Protein AF-A0A2H5YAT7-F1 (afdb_monomer_lite)

Secondary structure (DSSP, 8-state):
-HHHHHHHHHHHHH---HHHHHHHHHHHHHHHHHHSSSTTHHHHHHHHHHHHHHHHHHS--SPPPTTS-HHHHHHHHHHHS-SSS----HHHHHHHTT-

Structure (mmCIF, N/CA/C/O backbone):
data_AF-A0A2H5YAT7-F1
#
_entry.id   AF-A0A2H5YAT7-F1
#
loop_
_atom_site.group_PDB
_atom_site.id
_atom_site.type_symbol
_atom_site.label_atom_id
_atom_site.label_alt_id
_atom_site.label_comp_id
_atom_site.label_asym_id
_atom_site.label_entity_id
_atom_site.label_seq_id
_atom_site.pdbx_PDB_ins_code
_atom_site.Cartn_x
_atom_site.Cartn_y
_atom_site.Cartn_z
_atom_site.occupancy
_atom_si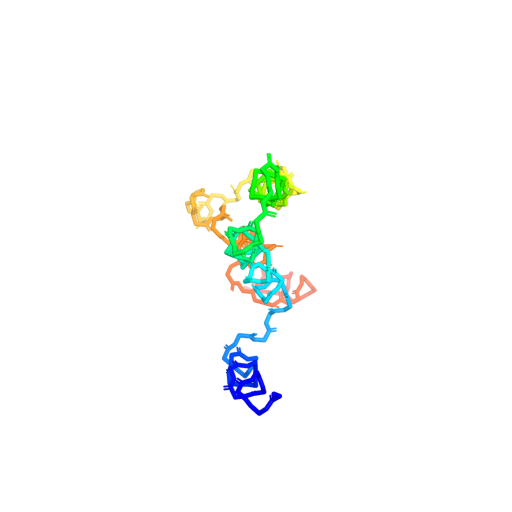te.B_iso_or_equiv
_atom_site.auth_seq_id
_atom_site.auth_comp_id
_atom_site.auth_asym_id
_atom_site.auth_atom_id
_atom_site.pdbx_PDB_model_num
ATOM 1 N N . MET A 1 1 ? 0.326 -12.718 20.831 1.00 49.00 1 MET A N 1
ATOM 2 C CA . MET A 1 1 ? 1.745 -12.529 20.446 1.00 49.00 1 MET A CA 1
ATOM 3 C C . MET A 1 1 ? 2.232 -13.631 19.497 1.00 49.00 1 MET A C 1
ATOM 5 O O . MET A 1 1 ? 2.595 -13.302 18.377 1.00 49.00 1 MET A O 1
ATOM 9 N N . ALA A 1 2 ? 2.152 -14.920 19.858 1.00 50.56 2 ALA A N 1
ATOM 10 C CA . ALA A 1 2 ? 2.645 -16.031 19.019 1.00 50.56 2 ALA A CA 1
ATOM 11 C C . ALA A 1 2 ? 2.017 -16.130 17.607 1.00 50.56 2 ALA A C 1
ATOM 13 O O . ALA A 1 2 ? 2.730 -16.353 16.633 1.00 50.56 2 ALA A O 1
ATOM 14 N N . GLY A 1 3 ? 0.707 -15.886 17.466 1.00 55.38 3 GLY A N 1
ATOM 15 C CA . GLY A 1 3 ? 0.031 -15.927 16.158 1.00 55.38 3 GLY A CA 1
ATOM 16 C C . GLY A 1 3 ? 0.482 -14.838 15.174 1.00 55.38 3 GLY A C 1
ATOM 17 O O . GLY A 1 3 ? 0.495 -15.064 13.970 1.00 55.38 3 GLY A O 1
ATOM 18 N N . PHE A 1 4 ? 0.921 -13.680 15.676 1.00 59.44 4 PHE A N 1
ATOM 19 C CA . PHE A 1 4 ? 1.436 -12.597 14.833 1.00 59.44 4 PHE A CA 1
ATOM 20 C C . PHE A 1 4 ? 2.822 -12.953 14.281 1.00 59.44 4 PHE A C 1
ATOM 22 O O . PHE A 1 4 ? 3.086 -12.784 13.094 1.00 59.44 4 PHE A O 1
ATOM 29 N N . ALA A 1 5 ? 3.678 -13.546 15.119 1.00 59.22 5 ALA A N 1
ATOM 30 C CA . ALA A 1 5 ? 4.987 -14.045 14.706 1.00 59.22 5 ALA A CA 1
ATOM 31 C C . ALA A 1 5 ? 4.869 -15.157 13.646 1.00 59.22 5 ALA A C 1
ATOM 33 O O . ALA A 1 5 ? 5.592 -15.132 12.653 1.00 59.22 5 ALA A O 1
ATOM 34 N N . LEU A 1 6 ? 3.906 -16.072 13.797 1.00 62.12 6 LEU A N 1
ATOM 35 C CA . LEU A 1 6 ? 3.657 -17.152 12.835 1.00 62.12 6 LEU A CA 1
ATOM 36 C C . LEU A 1 6 ? 3.127 -16.680 11.475 1.00 62.12 6 LEU A C 1
ATOM 38 O O . LEU A 1 6 ? 3.281 -17.410 10.508 1.00 62.12 6 LEU A O 1
ATOM 42 N N . ALA A 1 7 ? 2.528 -15.493 11.371 1.00 62.88 7 ALA A N 1
ATOM 43 C CA . ALA A 1 7 ? 2.100 -14.929 10.087 1.00 62.88 7 ALA A CA 1
ATOM 44 C C . ALA A 1 7 ? 3.190 -14.045 9.453 1.00 62.88 7 ALA A C 1
ATOM 46 O O . ALA A 1 7 ? 3.433 -14.103 8.246 1.00 62.88 7 ALA A O 1
ATOM 47 N N . VAL A 1 8 ? 3.881 -13.249 10.274 1.00 62.59 8 VAL A N 1
ATOM 48 C CA . VAL A 1 8 ? 4.887 -12.280 9.815 1.00 62.59 8 VAL A CA 1
ATOM 49 C C . VAL A 1 8 ? 6.183 -12.966 9.380 1.00 62.59 8 VAL A C 1
ATOM 51 O O . VAL A 1 8 ? 6.732 -12.623 8.337 1.00 62.59 8 VAL A O 1
ATOM 54 N N . ILE A 1 9 ? 6.663 -13.962 10.129 1.00 64.06 9 ILE A N 1
ATOM 55 C CA . ILE A 1 9 ? 7.936 -14.641 9.839 1.00 64.06 9 ILE A CA 1
ATOM 56 C C . ILE A 1 9 ? 7.902 -15.392 8.490 1.00 64.06 9 ILE A C 1
ATOM 58 O O . ILE A 1 9 ? 8.777 -15.134 7.659 1.00 64.06 9 ILE A O 1
ATOM 62 N N . PRO A 1 10 ? 6.912 -16.261 8.195 1.00 63.72 10 PRO A N 1
ATOM 63 C CA . PRO A 1 10 ? 6.876 -16.961 6.911 1.00 63.72 10 PRO A CA 1
ATOM 64 C C . PRO A 1 10 ? 6.528 -16.037 5.743 1.00 63.72 10 PRO A C 1
ATOM 66 O O . PRO A 1 10 ? 7.094 -16.195 4.663 1.00 63.72 10 PRO A O 1
ATOM 69 N N . GLY A 1 11 ? 5.683 -15.020 5.949 1.00 60.38 11 GLY A N 1
ATOM 70 C CA . GLY A 1 11 ? 5.446 -14.014 4.914 1.00 60.38 11 GLY A CA 1
ATOM 71 C C . GLY A 1 11 ? 6.721 -13.242 4.544 1.00 60.38 11 GLY A C 1
ATOM 72 O O . GLY A 1 11 ? 6.892 -12.845 3.393 1.00 60.38 11 GLY A O 1
ATOM 73 N N . TRP A 1 12 ? 7.640 -13.042 5.502 1.00 58.78 12 TRP A N 1
ATOM 74 C CA . TRP A 1 12 ? 8.817 -12.187 5.316 1.00 58.78 12 TRP A CA 1
ATOM 75 C C . TRP A 1 12 ? 9.892 -12.970 4.593 1.00 58.78 12 TRP A C 1
ATOM 77 O O . TRP A 1 12 ? 10.600 -12.445 3.734 1.00 58.78 12 TRP A O 1
ATOM 87 N N . LEU A 1 13 ? 9.943 -14.264 4.897 1.00 59.47 13 LEU A N 1
ATOM 88 C CA . LEU A 1 13 ? 10.750 -15.228 4.184 1.00 59.47 13 LEU A CA 1
ATOM 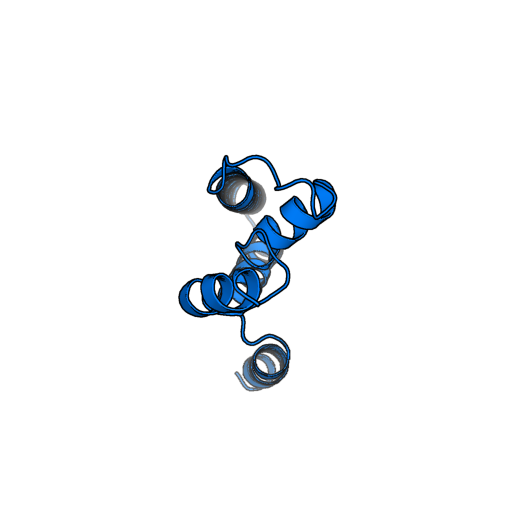89 C C . LEU A 1 13 ? 10.290 -15.393 2.725 1.00 59.47 13 LEU A C 1
ATOM 91 O O . LEU A 1 13 ? 11.141 -15.498 1.845 1.00 59.47 13 LEU A O 1
ATOM 95 N N . ALA A 1 14 ? 8.977 -15.356 2.462 1.00 60.84 14 ALA A N 1
ATOM 96 C CA . ALA A 1 14 ? 8.409 -15.482 1.117 1.00 60.84 14 ALA A CA 1
ATOM 97 C C . ALA A 1 14 ? 8.549 -14.202 0.273 1.00 60.84 14 ALA A C 1
ATOM 99 O O . ALA A 1 14 ? 8.886 -14.266 -0.908 1.00 60.84 14 ALA A O 1
ATOM 100 N N . PHE A 1 15 ? 8.332 -13.029 0.872 1.00 62.25 15 PHE A N 1
ATOM 101 C CA . PHE A 1 15 ? 8.395 -11.741 0.187 1.00 62.25 15 PHE A CA 1
ATOM 102 C C . PHE A 1 15 ? 9.357 -10.806 0.927 1.00 62.25 15 PHE A C 1
ATOM 104 O O . PHE A 1 15 ? 8.958 -10.020 1.785 1.00 62.25 15 PHE A O 1
ATOM 111 N N . ARG A 1 16 ? 10.647 -10.848 0.558 1.00 67.75 16 ARG A N 1
ATOM 112 C CA . ARG A 1 16 ? 11.710 -9.950 1.070 1.00 67.75 16 ARG A CA 1
ATOM 113 C C . ARG A 1 16 ? 11.592 -8.493 0.583 1.00 67.75 16 ARG A C 1
ATOM 115 O O . ARG A 1 16 ? 12.593 -7.810 0.382 1.00 67.75 16 ARG A O 1
ATOM 122 N N . SER A 1 17 ? 10.377 -8.008 0.342 1.00 70.38 17 SER A N 1
ATOM 123 C CA . SER A 1 17 ? 10.119 -6.637 -0.093 1.00 70.38 17 SER A CA 1
ATOM 124 C C . SER A 1 17 ? 9.407 -5.862 1.007 1.00 70.38 17 SER A C 1
ATOM 126 O O . SER A 1 17 ? 8.236 -6.105 1.299 1.00 70.38 17 SER A O 1
ATOM 128 N N . THR A 1 18 ? 10.092 -4.871 1.577 1.00 74.94 18 THR A N 1
ATOM 129 C CA . THR A 1 18 ? 9.504 -3.931 2.541 1.00 74.94 18 THR A CA 1
ATOM 130 C C . THR A 1 18 ? 8.288 -3.211 1.948 1.00 74.94 18 THR A C 1
ATOM 132 O O . THR A 1 18 ? 7.277 -3.039 2.624 1.00 74.94 18 THR A O 1
ATOM 135 N N . ALA A 1 19 ? 8.338 -2.849 0.660 1.00 74.25 19 ALA A N 1
ATOM 136 C CA . ALA A 1 19 ? 7.243 -2.167 -0.030 1.00 74.25 19 ALA A CA 1
ATOM 137 C C . ALA A 1 19 ? 5.964 -3.018 -0.115 1.00 74.25 19 ALA A C 1
ATOM 139 O O . ALA A 1 19 ? 4.863 -2.466 0.003 1.00 74.25 19 ALA A O 1
ATOM 140 N N . PHE A 1 20 ? 6.117 -4.337 -0.275 1.00 77.00 20 PHE A N 1
ATOM 141 C CA . PHE A 1 20 ? 5.015 -5.301 -0.311 1.00 77.00 20 PHE A CA 1
ATOM 142 C C . PHE A 1 20 ? 4.344 -5.421 1.061 1.00 77.00 20 PHE A C 1
ATOM 144 O O . PHE A 1 20 ? 3.126 -5.296 1.178 1.00 77.00 20 PHE A O 1
ATOM 151 N N . TRP A 1 21 ? 5.146 -5.557 2.117 1.00 79.31 21 TRP A N 1
ATOM 152 C CA . TRP A 1 21 ? 4.654 -5.625 3.492 1.00 79.31 21 TRP A CA 1
ATOM 153 C C . TRP A 1 21 ? 3.957 -4.358 3.965 1.00 79.31 21 TRP A C 1
ATOM 155 O O . TRP A 1 21 ? 2.904 -4.431 4.596 1.00 79.31 21 TRP A O 1
ATOM 165 N N . ILE A 1 22 ? 4.500 -3.194 3.605 1.00 80.75 22 ILE A N 1
ATOM 166 C CA . ILE A 1 22 ? 3.838 -1.908 3.832 1.00 80.75 22 ILE A CA 1
ATOM 167 C C . ILE A 1 22 ? 2.471 -1.890 3.133 1.00 80.75 22 ILE A C 1
ATOM 169 O O . ILE A 1 22 ? 1.489 -1.461 3.731 1.00 80.75 22 ILE A O 1
ATOM 173 N N . GLY A 1 23 ? 2.385 -2.405 1.900 1.00 82.62 23 GLY A N 1
ATOM 174 C CA . GLY A 1 23 ? 1.126 -2.531 1.163 1.00 82.62 23 GLY A CA 1
ATOM 175 C C . GLY A 1 23 ? 0.089 -3.377 1.903 1.00 82.62 23 GLY A C 1
ATOM 176 O O . GLY A 1 23 ? -1.044 -2.933 2.062 1.00 82.62 23 GLY A O 1
ATOM 177 N N . ILE A 1 24 ? 0.486 -4.543 2.425 1.00 82.94 24 ILE A N 1
ATOM 178 C CA . ILE A 1 24 ? -0.379 -5.396 3.261 1.00 82.94 24 ILE A CA 1
ATOM 179 C C . ILE A 1 24 ? -0.849 -4.646 4.513 1.00 82.94 24 ILE A C 1
ATOM 181 O O . ILE A 1 24 ? -2.033 -4.685 4.845 1.00 82.94 24 ILE A O 1
ATOM 185 N N . GLY A 1 25 ? 0.056 -3.927 5.186 1.00 84.19 25 GLY A N 1
ATOM 186 C CA . GLY A 1 25 ? -0.281 -3.113 6.353 1.00 84.19 25 GLY A CA 1
ATOM 187 C C . GLY A 1 25 ? -1.353 -2.073 6.033 1.00 84.19 25 GLY A C 1
ATOM 188 O O . GLY A 1 25 ? -2.377 -2.021 6.713 1.00 84.19 25 GLY A O 1
ATOM 189 N N . PHE A 1 26 ? -1.178 -1.316 4.947 1.00 84.25 26 PHE A N 1
ATOM 190 C CA . PHE A 1 26 ? -2.178 -0.348 4.491 1.00 84.25 26 PHE A CA 1
ATOM 191 C C . PHE A 1 26 ? -3.501 -1.011 4.090 1.00 84.25 26 PHE A C 1
ATOM 193 O O . PHE A 1 26 ? -4.559 -0.491 4.435 1.00 84.25 26 PHE A O 1
ATOM 200 N N . LEU A 1 27 ? -3.463 -2.172 3.427 1.00 86.25 27 LEU A N 1
ATOM 201 C CA . LEU A 1 27 ? -4.664 -2.933 3.065 1.00 86.25 27 LEU A CA 1
ATOM 202 C C . LEU A 1 27 ? -5.443 -3.416 4.295 1.00 86.25 27 LEU A C 1
ATOM 204 O O . LEU A 1 27 ? -6.658 -3.584 4.231 1.00 86.25 27 LEU A O 1
ATOM 208 N N . SER A 1 28 ? -4.751 -3.635 5.416 1.00 86.31 28 SER A N 1
ATOM 209 C CA . SER A 1 28 ? -5.377 -4.052 6.670 1.00 86.31 28 SER A CA 1
ATOM 210 C C . SER A 1 28 ? -6.068 -2.903 7.416 1.00 86.31 28 SER A C 1
ATOM 212 O O . SER A 1 28 ? -6.962 -3.157 8.218 1.00 86.31 28 SER A O 1
ATOM 214 N N . LEU A 1 29 ? -5.716 -1.636 7.150 1.00 85.94 29 LEU A N 1
ATOM 215 C CA . LEU A 1 29 ? -6.254 -0.481 7.885 1.00 85.94 29 LEU A CA 1
ATOM 216 C C . LEU A 1 29 ? -7.785 -0.344 7.801 1.00 85.94 29 LEU A C 1
ATOM 218 O O . LEU A 1 29 ? -8.392 -0.132 8.850 1.00 85.94 29 LEU A O 1
ATOM 222 N N . PRO A 1 30 ? -8.442 -0.501 6.633 1.00 84.81 30 PRO A N 1
ATOM 223 C CA . PRO A 1 30 ? -9.902 -0.473 6.558 1.00 84.81 30 PRO A CA 1
ATOM 224 C C . PRO A 1 30 ? -10.564 -1.612 7.334 1.00 84.81 30 PRO A C 1
ATOM 226 O O . PRO A 1 30 ? -11.636 -1.411 7.898 1.00 84.81 30 PRO A O 1
ATOM 229 N N . LEU A 1 31 ? -9.921 -2.786 7.412 1.00 87.12 31 LEU A N 1
ATOM 230 C CA . LEU A 1 31 ? -10.426 -3.912 8.206 1.00 87.12 31 LEU A CA 1
ATOM 231 C C . LEU A 1 31 ? -10.452 -3.541 9.690 1.00 87.12 31 LEU A C 1
ATOM 233 O O . LEU A 1 31 ? -11.474 -3.711 10.346 1.00 87.12 31 LEU A O 1
ATOM 237 N N . TRP A 1 32 ? -9.368 -2.956 10.204 1.00 82.88 32 TRP A N 1
ATOM 238 C CA . TRP A 1 32 ? -9.323 -2.464 11.584 1.00 82.88 32 TRP A CA 1
ATOM 239 C C . TRP A 1 32 ? -10.291 -1.299 11.817 1.00 82.88 32 TRP A C 1
ATOM 241 O O . TRP A 1 32 ? -10.989 -1.273 12.827 1.00 82.88 32 TRP A O 1
ATOM 251 N N . GLY A 1 33 ? -10.391 -0.369 10.864 1.00 82.94 33 GLY A N 1
ATOM 252 C CA . GLY A 1 33 ? -11.306 0.772 10.928 1.00 82.94 33 GLY A CA 1
ATOM 253 C C . GLY A 1 33 ? -12.787 0.381 10.929 1.00 82.94 33 GLY A C 1
ATOM 254 O O . GLY A 1 33 ? -13.600 1.125 11.470 1.00 82.94 33 GLY A O 1
ATOM 255 N N . ALA A 1 34 ? -13.139 -0.778 10.365 1.00 82.38 34 ALA A N 1
ATOM 256 C CA . ALA A 1 34 ? -14.493 -1.331 10.406 1.00 82.38 34 ALA A CA 1
ATOM 257 C C . ALA A 1 34 ? -14.839 -1.992 11.753 1.00 82.38 34 ALA A C 1
ATOM 259 O O . ALA A 1 34 ? -16.011 -2.046 12.122 1.00 82.38 34 ALA A O 1
ATOM 260 N N . LEU A 1 35 ? -13.836 -2.482 12.489 1.00 85.62 35 LEU A N 1
ATOM 261 C CA . LEU A 1 35 ? -14.020 -3.132 13.792 1.00 85.62 35 LEU A CA 1
ATOM 262 C C . LEU A 1 35 ? -14.190 -2.129 14.945 1.00 85.62 35 LEU A C 1
ATOM 264 O O . LEU A 1 35 ? -14.674 -2.507 16.010 1.00 85.62 35 LEU A O 1
ATOM 268 N N . VAL A 1 36 ? -13.806 -0.862 14.751 1.00 82.75 36 VAL A N 1
ATOM 269 C CA . VAL A 1 36 ? -13.951 0.199 15.757 1.00 82.75 36 VAL A CA 1
ATOM 270 C C . VAL A 1 36 ? -15.323 0.879 15.613 1.00 82.75 36 VAL A C 1
ATOM 272 O O . VAL A 1 36 ? -15.599 1.482 14.573 1.00 82.75 36 VAL A O 1
ATOM 275 N N . PRO A 1 37 ? -16.191 0.847 16.642 1.00 76.12 37 PRO A N 1
ATOM 276 C CA . PRO A 1 37 ? -17.473 1.548 16.608 1.00 76.12 37 PRO A CA 1
ATOM 277 C C . PRO A 1 37 ? -17.269 3.074 16.559 1.00 76.12 37 PRO A C 1
ATOM 279 O O . PRO A 1 37 ? -16.667 3.653 17.458 1.00 76.12 37 PRO A O 1
ATOM 282 N N . GLY A 1 38 ? -17.778 3.740 15.515 1.00 73.06 38 GLY A N 1
ATOM 283 C CA . GLY A 1 38 ? -17.683 5.200 15.340 1.00 73.06 38 GLY A CA 1
ATOM 284 C C . GLY A 1 38 ? -17.331 5.602 13.902 1.00 73.06 38 GLY A C 1
ATOM 285 O O . GLY A 1 38 ? -16.358 5.118 13.326 1.00 73.06 38 GLY A O 1
ATOM 286 N N . ARG A 1 39 ? -18.148 6.470 13.289 1.00 68.94 39 ARG A N 1
ATOM 287 C CA . ARG A 1 39 ? -18.282 6.616 11.823 1.00 68.94 39 ARG A CA 1
ATOM 288 C C . ARG A 1 39 ? -17.485 7.766 11.166 1.00 68.94 39 ARG A C 1
ATOM 290 O O . ARG A 1 39 ? -18.078 8.562 10.442 1.00 68.94 39 ARG A O 1
ATOM 297 N N . PRO A 1 40 ? -16.148 7.828 11.307 1.00 73.25 40 PRO A N 1
ATOM 298 C CA . PRO A 1 40 ? -15.391 8.091 10.068 1.00 73.25 40 PRO A CA 1
ATOM 299 C C . PRO A 1 40 ? -14.116 7.255 9.858 1.00 73.25 40 PRO A C 1
ATOM 301 O O . PRO A 1 40 ? -13.499 7.370 8.802 1.00 73.25 40 PRO A O 1
ATOM 304 N N . HIS A 1 41 ? -13.713 6.392 10.794 1.00 80.81 41 HIS A N 1
ATOM 305 C CA . HIS A 1 41 ? -12.414 5.698 10.736 1.00 80.81 41 HIS A CA 1
ATOM 306 C C . HIS A 1 41 ? -12.247 4.805 9.497 1.00 80.81 41 HIS A C 1
ATOM 308 O O . HIS A 1 41 ? -11.189 4.800 8.866 1.00 80.81 41 HIS A O 1
ATOM 314 N N . PHE A 1 42 ? -13.308 4.103 9.095 1.00 84.12 42 PHE A N 1
ATOM 315 C CA . PHE A 1 42 ? -13.316 3.314 7.863 1.00 84.12 42 PHE A CA 1
ATOM 316 C C . PHE A 1 42 ? -13.064 4.183 6.619 1.00 84.12 42 PHE A C 1
ATOM 318 O O . PHE A 1 42 ? -12.182 3.894 5.819 1.00 84.12 42 PHE A O 1
ATOM 325 N N . TRP A 1 43 ? -13.780 5.298 6.475 1.00 86.81 43 TRP A N 1
ATOM 326 C CA . TRP A 1 43 ? -13.627 6.168 5.307 1.00 86.81 43 TRP A CA 1
ATOM 327 C C . TRP A 1 43 ? -12.270 6.872 5.271 1.00 86.81 43 TRP A C 1
ATOM 329 O O . TRP A 1 43 ? -11.679 7.002 4.202 1.00 86.81 43 TRP A O 1
ATOM 339 N N . LEU A 1 44 ? -11.737 7.261 6.433 1.00 87.69 44 LEU A N 1
ATOM 340 C CA . LEU A 1 44 ? -10.395 7.834 6.544 1.00 87.69 44 LEU A CA 1
ATOM 341 C C . LEU A 1 44 ? -9.317 6.833 6.122 1.00 87.69 44 LEU A C 1
ATOM 343 O O . LEU A 1 44 ? -8.412 7.185 5.371 1.00 87.69 44 LEU A O 1
ATOM 347 N N . THR A 1 45 ? -9.424 5.579 6.562 1.00 89.06 45 THR A N 1
ATOM 348 C CA . THR A 1 45 ? -8.457 4.528 6.208 1.00 89.06 45 THR A CA 1
ATOM 349 C C . THR A 1 45 ? -8.552 4.122 4.738 1.00 89.06 45 THR A C 1
ATOM 351 O O . THR A 1 45 ? -7.519 3.917 4.105 1.00 89.06 45 THR A O 1
ATOM 354 N N . VAL A 1 46 ? -9.757 4.100 4.157 1.00 88.25 46 VAL A N 1
ATOM 355 C CA . VAL A 1 46 ? -9.956 3.926 2.707 1.00 88.25 46 VAL A CA 1
ATOM 356 C C . VAL A 1 46 ? -9.353 5.093 1.920 1.00 88.25 46 VAL A C 1
ATOM 358 O O . VAL A 1 46 ? -8.635 4.868 0.946 1.00 88.25 46 VAL A O 1
ATOM 361 N N . GLY A 1 47 ? -9.585 6.335 2.354 1.00 90.19 47 GLY A N 1
ATOM 362 C CA . GLY A 1 47 ? -9.001 7.523 1.728 1.00 90.19 47 GLY A CA 1
ATOM 363 C C . GLY A 1 47 ? -7.473 7.517 1.784 1.00 90.19 47 GLY A C 1
ATOM 364 O O . GLY A 1 47 ? -6.815 7.775 0.777 1.00 90.19 47 GLY A O 1
ATOM 365 N N . LEU A 1 48 ? -6.900 7.142 2.930 1.00 89.88 48 LEU A N 1
ATOM 366 C CA . LEU A 1 48 ? -5.455 7.015 3.112 1.00 89.88 48 LEU A CA 1
ATOM 367 C C . LEU A 1 48 ? -4.864 5.927 2.204 1.00 89.88 48 LEU A C 1
ATOM 369 O O . LEU A 1 48 ? -3.840 6.150 1.561 1.00 89.88 48 LEU A O 1
ATOM 373 N N . LEU A 1 49 ? -5.532 4.773 2.103 1.00 90.00 49 LEU A N 1
ATOM 374 C CA . LEU A 1 49 ? -5.139 3.693 1.199 1.00 90.00 49 LEU A CA 1
ATOM 375 C C . LEU A 1 49 ? -5.148 4.161 -0.263 1.00 90.00 49 LEU A C 1
ATOM 377 O O . LEU A 1 49 ? -4.187 3.917 -0.994 1.00 90.00 49 LEU A O 1
ATOM 381 N N . GLY A 1 50 ? -6.197 4.881 -0.672 1.00 90.00 50 GLY A N 1
ATOM 382 C CA . GLY A 1 50 ? -6.296 5.484 -2.000 1.00 90.00 50 GLY A CA 1
ATOM 383 C C . GLY A 1 50 ? -5.177 6.490 -2.276 1.00 90.00 50 GLY A C 1
ATOM 384 O O . GLY A 1 50 ? -4.563 6.444 -3.339 1.00 90.00 50 GLY A O 1
ATOM 385 N N . LEU A 1 51 ? -4.849 7.348 -1.305 1.00 90.44 51 LEU A N 1
ATOM 386 C CA . LEU A 1 51 ? -3.774 8.335 -1.427 1.00 90.44 51 LEU A CA 1
ATOM 387 C C . LEU A 1 51 ? -2.399 7.670 -1.586 1.00 90.44 51 LEU A C 1
ATOM 389 O O . LEU A 1 51 ? -1.605 8.083 -2.429 1.00 90.44 51 LEU A O 1
ATOM 393 N N . VAL A 1 52 ? -2.121 6.617 -0.813 1.00 88.31 52 VAL A N 1
ATOM 394 C CA . VAL A 1 52 ? -0.872 5.847 -0.915 1.00 88.31 52 VAL A CA 1
ATOM 395 C C . VAL A 1 52 ? -0.778 5.134 -2.261 1.00 88.31 52 VAL A C 1
ATOM 397 O O . VAL A 1 52 ? 0.269 5.195 -2.909 1.00 88.31 52 VAL A O 1
ATOM 400 N N . ALA A 1 53 ? -1.864 4.500 -2.712 1.00 87.12 53 ALA A N 1
ATOM 401 C CA . ALA A 1 53 ? -1.920 3.867 -4.025 1.00 87.12 53 ALA A CA 1
ATOM 402 C C . ALA A 1 53 ? -1.665 4.891 -5.140 1.00 87.12 53 ALA A C 1
ATOM 404 O O . ALA A 1 53 ? -0.811 4.671 -5.997 1.00 87.12 53 ALA A O 1
ATOM 405 N N . LEU A 1 54 ? -2.328 6.047 -5.081 1.00 88.81 54 LEU A N 1
ATOM 406 C CA . LEU A 1 54 ? -2.140 7.128 -6.041 1.00 88.81 54 LEU A CA 1
ATOM 407 C C . LEU A 1 54 ? -0.696 7.638 -6.035 1.00 88.81 54 LEU A C 1
ATOM 409 O O . LEU A 1 54 ? -0.092 7.783 -7.095 1.00 88.81 54 LEU A O 1
ATOM 413 N N . LYS A 1 55 ? -0.106 7.848 -4.853 1.00 86.00 55 LYS A N 1
ATOM 414 C CA . LYS A 1 55 ? 1.290 8.271 -4.732 1.00 86.00 55 LYS A CA 1
ATOM 415 C C . LYS A 1 55 ? 2.243 7.263 -5.377 1.00 86.00 55 LYS A C 1
ATOM 417 O O . LYS A 1 55 ? 3.129 7.690 -6.11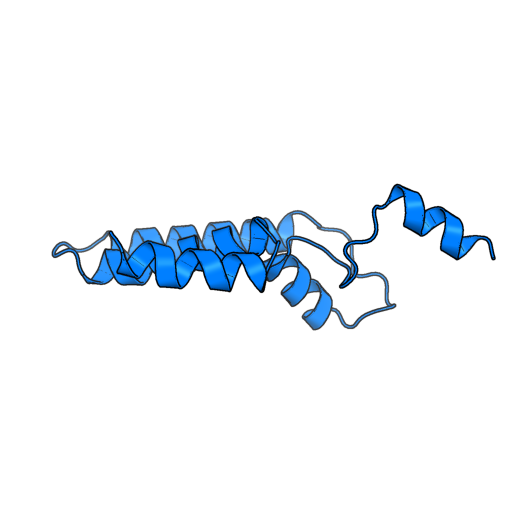0 1.00 86.00 55 LYS A O 1
ATOM 422 N N . ARG A 1 56 ? 2.042 5.958 -5.159 1.00 85.12 56 ARG A N 1
ATOM 423 C CA . ARG A 1 56 ? 2.858 4.888 -5.767 1.00 85.12 56 ARG A CA 1
ATOM 424 C C . ARG A 1 56 ? 2.713 4.816 -7.286 1.00 85.12 56 ARG A C 1
ATOM 426 O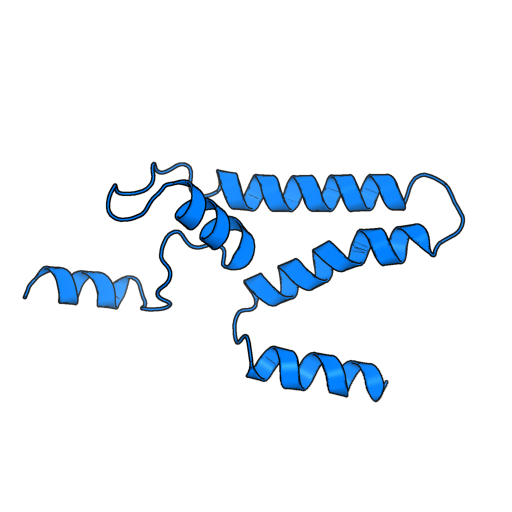 O . ARG A 1 56 ? 3.683 4.555 -7.987 1.00 85.12 56 ARG A O 1
ATOM 433 N N . LEU A 1 57 ? 1.519 5.079 -7.814 1.00 83.75 57 LEU A N 1
ATOM 434 C CA . LEU A 1 57 ? 1.283 5.088 -9.260 1.00 83.75 57 LEU A CA 1
ATOM 435 C C . LEU A 1 57 ? 1.877 6.332 -9.941 1.00 83.75 57 LEU A C 1
ATOM 437 O O . LEU A 1 57 ? 2.394 6.225 -11.053 1.00 83.75 57 LEU A O 1
ATOM 441 N N . LEU A 1 58 ? 1.815 7.492 -9.275 1.00 81.75 58 LEU A N 1
ATOM 442 C CA . LEU A 1 58 ? 2.253 8.783 -9.817 1.00 81.75 58 LEU A CA 1
ATOM 443 C C . LEU A 1 58 ? 3.738 9.097 -9.595 1.00 81.75 58 LEU A C 1
ATOM 445 O O . LEU A 1 58 ? 4.278 9.934 -10.312 1.00 81.75 58 LEU A O 1
ATOM 449 N N . ALA A 1 59 ? 4.401 8.484 -8.608 1.00 68.38 59 ALA A N 1
ATOM 450 C CA . ALA A 1 59 ? 5.791 8.812 -8.270 1.00 68.38 59 ALA A CA 1
ATOM 451 C C . ALA A 1 59 ? 6.778 8.560 -9.426 1.00 68.38 59 ALA A C 1
ATOM 453 O O . ALA A 1 59 ? 7.761 9.285 -9.531 1.00 68.38 59 ALA A O 1
ATOM 454 N N . ASN A 1 60 ? 6.464 7.628 -10.333 1.00 67.06 60 ASN A N 1
ATOM 455 C CA . ASN A 1 60 ? 7.217 7.383 -11.564 1.00 67.06 60 ASN A CA 1
ATOM 456 C C . ASN A 1 60 ? 6.414 7.870 -12.780 1.00 67.06 60 ASN A C 1
ATOM 458 O O . ASN A 1 60 ? 5.900 7.076 -13.563 1.00 67.06 60 ASN A O 1
ATOM 462 N N . GLY A 1 61 ? 6.271 9.187 -12.954 1.00 60.34 61 GLY A N 1
ATOM 463 C CA . GLY A 1 61 ? 5.551 9.792 -14.092 1.00 60.34 61 GLY A CA 1
ATOM 464 C C . GLY A 1 61 ? 6.146 9.493 -15.481 1.00 60.34 61 GLY A C 1
ATOM 465 O O . GLY A 1 61 ? 5.605 9.926 -16.497 1.00 60.34 61 GLY A O 1
ATOM 466 N N . GLU A 1 62 ? 7.246 8.748 -15.540 1.00 69.44 62 GLU A N 1
ATOM 467 C CA . GLU A 1 62 ? 7.861 8.263 -16.767 1.00 69.44 62 GLU A CA 1
ATOM 468 C C . GLU A 1 62 ? 6.937 7.253 -17.460 1.00 69.44 62 GLU A C 1
ATOM 470 O O . GLU A 1 62 ? 6.372 6.344 -16.836 1.00 69.44 62 GLU A O 1
ATOM 475 N N . ARG A 1 63 ? 6.751 7.430 -18.773 1.00 67.69 63 ARG A N 1
ATOM 476 C CA . ARG A 1 63 ? 5.986 6.479 -19.583 1.00 67.69 63 ARG A CA 1
ATOM 477 C C . ARG A 1 63 ? 6.685 5.117 -19.535 1.00 67.69 63 ARG A C 1
ATOM 479 O O . ARG A 1 63 ? 7.906 5.085 -19.681 1.00 67.69 63 ARG A O 1
ATOM 486 N N . PRO A 1 64 ? 5.935 4.009 -19.375 1.00 71.12 64 PRO A N 1
ATOM 487 C CA . PRO A 1 64 ? 6.502 2.674 -19.463 1.00 71.12 64 PRO A CA 1
ATOM 488 C C . PRO A 1 64 ? 7.317 2.545 -20.748 1.00 71.12 64 PRO A C 1
ATOM 490 O O . PRO A 1 64 ? 6.787 2.783 -21.836 1.00 71.12 64 PRO A O 1
ATOM 493 N N . ASP A 1 65 ? 8.593 2.185 -20.622 1.00 67.62 65 ASP A N 1
ATOM 494 C CA . ASP A 1 65 ? 9.390 1.771 -21.772 1.00 67.62 65 ASP A CA 1
ATOM 495 C C . ASP A 1 65 ? 8.635 0.604 -22.428 1.00 67.62 65 ASP A C 1
ATOM 497 O O . ASP A 1 65 ? 8.202 -0.322 -21.731 1.00 67.62 65 ASP A O 1
ATOM 501 N N . GLY A 1 66 ? 8.408 0.661 -23.744 1.00 74.62 66 GLY A N 1
ATOM 502 C CA . GLY A 1 66 ? 7.475 -0.211 -24.482 1.00 74.62 66 GLY A CA 1
ATOM 503 C C . GLY A 1 66 ? 7.777 -1.716 -24.393 1.00 74.62 66 GLY A C 1
ATOM 504 O O . GLY A 1 66 ? 7.052 -2.536 -24.948 1.00 74.62 66 GLY A O 1
ATOM 505 N N . ARG A 1 67 ? 8.833 -2.084 -23.663 1.00 80.94 67 ARG A N 1
ATOM 506 C CA . ARG A 1 67 ? 9.241 -3.436 -23.288 1.00 80.94 67 ARG A CA 1
ATOM 507 C C . ARG A 1 67 ? 8.172 -4.226 -22.525 1.00 80.94 67 ARG A C 1
ATOM 509 O O . ARG A 1 67 ? 8.135 -5.447 -22.659 1.00 80.94 67 ARG A O 1
ATOM 516 N N . TYR A 1 68 ? 7.334 -3.573 -21.718 1.00 82.06 68 TYR A N 1
ATOM 517 C CA . TYR A 1 68 ? 6.265 -4.236 -20.962 1.00 82.06 68 TYR A CA 1
ATOM 518 C C . TYR A 1 68 ? 4.924 -3.525 -21.155 1.00 82.06 68 TYR A C 1
ATOM 520 O O . TYR A 1 68 ? 4.888 -2.300 -21.274 1.00 82.06 68 TYR A O 1
ATOM 528 N N . PRO A 1 69 ? 3.797 -4.260 -21.145 1.00 85.25 69 PRO A N 1
ATOM 529 C CA . PRO A 1 69 ? 2.492 -3.627 -21.231 1.00 85.25 69 PRO A CA 1
ATOM 530 C C . PRO A 1 69 ? 2.239 -2.744 -20.003 1.00 85.25 69 PRO A C 1
ATOM 532 O O . PRO A 1 69 ? 2.549 -3.121 -18.869 1.00 85.25 69 PRO A O 1
ATOM 535 N N . TRP A 1 70 ? 1.623 -1.585 -20.237 1.00 83.44 70 TRP A N 1
ATOM 536 C CA . TRP A 1 70 ? 1.425 -0.532 -19.237 1.00 83.44 70 TRP A CA 1
ATOM 537 C C . TRP A 1 70 ? 0.759 -1.033 -17.944 1.00 83.44 70 TRP A C 1
ATOM 539 O O . TRP A 1 70 ? 1.187 -0.666 -16.854 1.00 83.44 70 TRP A O 1
ATOM 549 N N . TYR A 1 71 ? -0.224 -1.935 -18.037 1.00 85.44 71 TYR A N 1
ATOM 550 C CA . TYR A 1 71 ? -0.937 -2.461 -16.869 1.00 85.44 71 TYR A CA 1
ATOM 551 C C . TYR A 1 71 ? -0.038 -3.308 -15.949 1.00 85.44 71 TYR A C 1
ATOM 553 O O . TYR A 1 71 ? -0.211 -3.279 -14.731 1.00 85.44 71 TYR A O 1
ATOM 561 N N . LYS A 1 72 ? 0.955 -4.029 -16.499 1.00 86.12 72 LYS A N 1
ATOM 562 C CA . LYS A 1 72 ? 1.928 -4.784 -15.687 1.00 86.12 72 LYS A CA 1
ATOM 563 C C . LYS A 1 72 ? 2.855 -3.839 -14.936 1.00 86.12 72 LYS A C 1
ATOM 565 O O . LYS A 1 72 ? 3.117 -4.058 -13.759 1.00 86.12 72 LYS A O 1
ATOM 570 N N . VAL A 1 73 ? 3.288 -2.767 -15.596 1.00 83.88 73 VAL A N 1
ATOM 571 C CA . VAL A 1 73 ? 4.134 -1.738 -14.981 1.00 83.88 73 VAL A CA 1
ATOM 572 C C . VAL A 1 73 ? 3.392 -1.034 -13.844 1.00 83.88 73 VAL A C 1
ATOM 574 O O . VAL A 1 73 ? 3.957 -0.870 -12.768 1.00 83.88 73 VAL A O 1
ATOM 577 N N . LEU A 1 74 ? 2.102 -0.722 -14.010 1.00 84.56 74 LEU A N 1
ATOM 578 C CA . LEU A 1 74 ? 1.283 -0.173 -12.921 1.00 84.56 74 LEU A CA 1
ATOM 579 C C . LEU A 1 74 ? 1.129 -1.147 -11.742 1.00 84.56 74 LEU A C 1
ATOM 581 O O . LEU A 1 74 ? 1.208 -0.724 -10.591 1.00 84.56 74 LEU A O 1
ATOM 585 N N . MET A 1 75 ? 0.953 -2.447 -12.005 1.00 85.12 75 MET A N 1
ATOM 586 C CA . MET A 1 75 ? 0.899 -3.461 -10.943 1.00 85.12 75 MET A CA 1
ATOM 587 C C . MET A 1 75 ? 2.226 -3.561 -10.183 1.00 85.12 75 MET A C 1
ATOM 589 O O . MET A 1 75 ? 2.224 -3.636 -8.954 1.00 85.12 75 MET A O 1
ATOM 593 N N . TRP A 1 76 ? 3.361 -3.519 -10.884 1.00 84.69 76 TRP A N 1
ATOM 594 C CA . TRP A 1 76 ? 4.677 -3.518 -10.243 1.00 84.69 76 TRP A CA 1
ATOM 595 C C . TRP A 1 76 ? 4.939 -2.237 -9.445 1.00 84.69 76 TRP A C 1
ATOM 597 O O . TRP A 1 76 ? 5.457 -2.327 -8.331 1.00 84.69 76 TRP A O 1
ATOM 607 N N . ARG A 1 77 ? 4.497 -1.070 -9.930 1.00 85.19 77 ARG A N 1
ATOM 608 C CA . ARG A 1 77 ? 4.543 0.196 -9.178 1.00 85.19 77 ARG A CA 1
ATOM 609 C C . ARG A 1 77 ? 3.714 0.120 -7.902 1.00 85.19 77 ARG A C 1
ATOM 611 O O . ARG A 1 77 ? 4.184 0.487 -6.832 1.00 85.19 77 ARG A O 1
ATOM 618 N N . LEU A 1 78 ? 2.504 -0.426 -7.987 1.00 84.25 78 LEU A N 1
ATO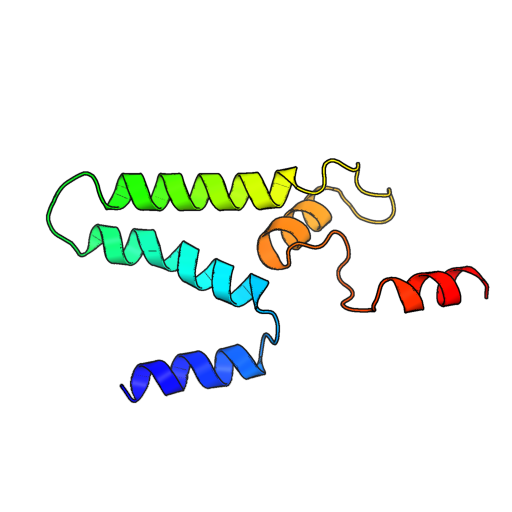M 619 C CA . LEU A 1 78 ? 1.622 -0.543 -6.830 1.00 84.25 78 LEU A CA 1
ATOM 620 C C . LEU A 1 78 ? 2.193 -1.493 -5.760 1.00 84.25 78 LEU A C 1
ATOM 622 O O . LEU A 1 78 ? 2.230 -1.148 -4.575 1.00 84.25 78 LEU A O 1
ATOM 626 N N . LEU A 1 79 ? 2.657 -2.676 -6.174 1.00 80.88 79 LEU A N 1
ATOM 627 C CA . LEU A 1 79 ? 3.087 -3.748 -5.268 1.00 80.88 79 LEU A CA 1
ATOM 628 C C . LEU A 1 79 ? 4.526 -3.587 -4.767 1.00 80.88 79 LEU A C 1
ATOM 630 O O . LEU A 1 79 ? 4.805 -3.827 -3.591 1.00 80.88 79 LEU A O 1
ATOM 634 N N . TYR A 1 80 ? 5.438 -3.196 -5.654 1.00 77.38 80 TYR A N 1
ATOM 635 C CA . TYR A 1 80 ? 6.881 -3.223 -5.414 1.00 77.38 80 TYR A CA 1
ATOM 636 C C . TYR A 1 80 ? 7.550 -1.856 -5.520 1.00 77.38 80 TYR A C 1
ATOM 638 O O . TYR A 1 80 ? 8.753 -1.788 -5.273 1.00 77.38 80 TYR A O 1
ATOM 646 N N . ASP A 1 81 ? 6.800 -0.799 -5.853 1.00 79.62 81 ASP A N 1
ATOM 647 C CA . ASP A 1 81 ? 7.326 0.558 -6.061 1.00 79.62 81 ASP A CA 1
ATOM 648 C C . ASP A 1 81 ? 8.364 0.621 -7.202 1.00 79.62 81 ASP A C 1
ATOM 650 O O . ASP A 1 81 ? 9.360 1.338 -7.140 1.00 79.62 81 ASP A O 1
ATOM 654 N N . ARG A 1 82 ? 8.194 -0.223 -8.235 1.00 78.06 82 ARG A N 1
ATOM 655 C CA . ARG A 1 82 ? 9.167 -0.405 -9.327 1.00 78.06 82 ARG A CA 1
ATOM 656 C C . ARG A 1 82 ? 8.498 -0.601 -10.679 1.00 78.06 82 ARG A C 1
ATOM 658 O O . ARG A 1 82 ? 7.440 -1.209 -10.774 1.00 78.06 82 ARG A O 1
ATOM 665 N N . ASP A 1 83 ? 9.196 -0.191 -11.732 1.00 77.56 83 ASP A N 1
ATOM 666 C CA . ASP A 1 83 ? 8.707 -0.279 -13.117 1.00 77.56 83 ASP A CA 1
ATOM 667 C C . ASP A 1 83 ? 9.108 -1.580 -13.823 1.00 77.56 83 ASP A C 1
ATOM 669 O O . ASP A 1 83 ? 8.655 -1.877 -14.928 1.00 77.56 83 ASP A O 1
ATOM 673 N N . VAL A 1 84 ? 9.981 -2.361 -13.189 1.00 76.56 84 VAL A N 1
ATOM 674 C CA . VAL A 1 84 ? 10.539 -3.602 -13.722 1.00 76.56 84 VAL A CA 1
ATOM 675 C C . VAL A 1 84 ? 10.342 -4.741 -12.723 1.00 76.56 84 VAL A C 1
ATOM 677 O O . VAL A 1 84 ? 10.368 -4.506 -11.513 1.00 76.56 84 VAL A O 1
ATOM 680 N N . PRO A 1 85 ? 10.209 -5.990 -13.202 1.00 73.88 85 PRO A N 1
ATOM 681 C CA . PRO A 1 85 ? 10.003 -7.144 -12.328 1.00 73.88 85 PRO A CA 1
ATOM 682 C C . PRO A 1 85 ? 11.281 -7.545 -11.579 1.00 73.88 85 PRO A C 1
ATOM 684 O O . PRO A 1 85 ? 11.238 -8.310 -10.622 1.00 73.88 85 PRO A O 1
ATOM 687 N N . THR A 1 86 ? 12.434 -7.055 -12.032 1.00 73.12 86 THR A N 1
ATOM 688 C CA . THR A 1 86 ? 13.745 -7.437 -11.521 1.00 73.12 86 THR A CA 1
ATOM 689 C C . THR A 1 86 ? 14.155 -6.553 -10.343 1.00 73.12 86 THR A C 1
ATOM 691 O O . THR A 1 86 ? 13.985 -5.332 -10.344 1.00 73.12 86 THR A O 1
ATOM 694 N N . THR A 1 87 ? 14.739 -7.186 -9.329 1.00 67.00 87 THR A N 1
ATOM 695 C CA . THR A 1 87 ? 15.368 -6.523 -8.182 1.00 67.00 87 THR A CA 1
ATOM 696 C C . THR A 1 87 ? 16.815 -6.121 -8.447 1.00 67.00 87 THR A C 1
ATOM 698 O O . THR A 1 87 ? 17.458 -5.603 -7.538 1.00 67.00 87 THR A O 1
ATOM 701 N N . VAL A 1 88 ? 17.320 -6.351 -9.666 1.00 70.19 88 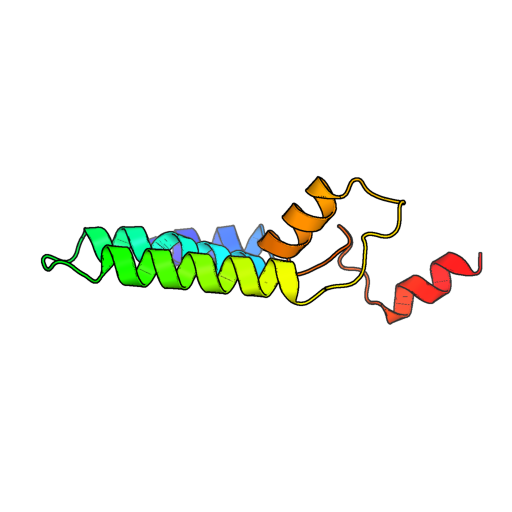VAL A N 1
ATOM 702 C CA . VAL A 1 88 ? 18.709 -6.085 -10.047 1.00 70.19 88 VAL A CA 1
ATOM 703 C C . VAL A 1 88 ? 18.998 -4.596 -9.842 1.00 70.19 88 VAL A C 1
ATOM 705 O O . VAL A 1 88 ? 18.243 -3.764 -10.372 1.00 70.19 88 VAL A O 1
ATOM 708 N N . PRO A 1 89 ? 20.052 -4.241 -9.085 1.00 65.06 89 PRO A N 1
ATOM 709 C CA . PRO A 1 89 ? 20.459 -2.859 -8.868 1.00 65.06 89 PRO A CA 1
ATOM 710 C C . PRO A 1 89 ? 20.579 -2.101 -10.191 1.00 65.06 89 PRO A C 1
ATOM 712 O O . PRO A 1 89 ? 21.007 -2.654 -11.205 1.00 65.06 89 PRO A O 1
ATOM 715 N N . TRP A 1 90 ? 20.228 -0.812 -10.211 1.00 65.00 90 TRP A N 1
ATOM 716 C CA . TRP A 1 90 ? 20.341 -0.018 -11.444 1.00 65.00 90 TRP A CA 1
ATOM 717 C C . TRP A 1 90 ? 21.780 0.023 -11.980 1.00 65.00 90 TRP A C 1
ATOM 719 O O . TRP A 1 90 ? 21.976 0.125 -13.188 1.00 65.00 90 TRP A O 1
ATOM 729 N N . GLN A 1 91 ? 22.757 -0.119 -11.080 1.00 63.78 91 GLN A N 1
ATOM 730 C CA . GLN A 1 91 ? 24.188 -0.197 -11.367 1.00 63.78 91 GLN A CA 1
ATOM 731 C C . GLN A 1 91 ? 24.528 -1.401 -12.261 1.00 63.78 91 GLN A C 1
ATOM 733 O O . GLN A 1 91 ? 25.341 -1.282 -13.171 1.00 63.78 91 GLN A O 1
ATOM 738 N N . GLU A 1 92 ? 23.849 -2.533 -12.074 1.00 64.62 92 GLU A N 1
ATOM 739 C CA . GLU A 1 92 ? 24.083 -3.763 -12.842 1.00 64.62 92 GLU A CA 1
ATOM 740 C C . GLU A 1 92 ? 23.296 -3.795 -14.164 1.00 64.62 92 GLU A C 1
ATOM 742 O O . GLU A 1 92 ? 23.689 -4.463 -15.120 1.00 64.62 92 GLU A O 1
ATOM 747 N N . ARG A 1 93 ? 22.213 -3.013 -14.283 1.00 61.19 93 ARG A N 1
ATOM 748 C CA . ARG A 1 93 ? 21.403 -2.951 -15.515 1.00 61.19 93 ARG A CA 1
ATOM 749 C C . ARG A 1 93 ? 22.139 -2.321 -16.702 1.00 61.19 93 ARG A C 1
ATOM 751 O O . ARG A 1 93 ? 21.842 -2.666 -17.844 1.00 61.19 93 ARG A O 1
ATOM 758 N N . GLY A 1 94 ? 23.087 -1.416 -16.451 1.00 58.00 94 GLY A N 1
ATOM 759 C CA . GLY A 1 94 ? 23.909 -0.799 -17.498 1.00 58.00 94 GLY A CA 1
ATOM 760 C C . GLY A 1 94 ? 24.931 -1.755 -18.122 1.00 58.00 94 GLY A C 1
ATOM 761 O O . GLY A 1 94 ? 25.272 -1.593 -19.292 1.00 58.00 94 GLY A O 1
ATOM 762 N N . LEU A 1 95 ? 25.375 -2.771 -17.373 1.00 53.25 95 LEU A N 1
ATOM 763 C CA . LEU A 1 95 ? 26.362 -3.752 -17.835 1.00 53.25 95 LEU A CA 1
ATOM 764 C C . LEU A 1 95 ? 25.747 -4.753 -18.824 1.00 53.25 95 LEU A C 1
ATOM 766 O O . LEU A 1 95 ? 26.368 -5.066 -19.831 1.00 53.25 95 LEU A O 1
ATOM 770 N N . VAL A 1 96 ? 24.489 -5.156 -18.611 1.00 52.81 96 VAL A N 1
ATOM 771 C CA . VAL A 1 96 ? 23.753 -6.074 -19.507 1.00 52.81 96 VAL A CA 1
ATOM 772 C C . VAL A 1 96 ? 23.386 -5.427 -20.852 1.00 52.81 96 VAL A C 1
ATOM 774 O O . VAL A 1 96 ? 23.164 -6.125 -21.831 1.00 52.81 96 VAL A O 1
ATOM 777 N N . ARG A 1 97 ? 23.325 -4.090 -20.940 1.00 52.75 97 ARG A N 1
ATOM 778 C CA . ARG A 1 97 ? 23.047 -3.378 -22.205 1.00 52.75 97 ARG A CA 1
ATOM 779 C C . ARG A 1 97 ? 24.268 -3.255 -23.132 1.00 52.75 97 ARG A C 1
ATOM 781 O O . ARG A 1 97 ? 24.094 -2.782 -24.250 1.00 52.75 97 ARG A O 1
ATOM 788 N N . ARG A 1 98 ? 25.481 -3.593 -22.671 1.00 51.84 98 ARG A N 1
ATOM 789 C CA . ARG A 1 98 ? 26.741 -3.430 -23.430 1.00 51.84 98 ARG A CA 1
ATOM 790 C C . ARG A 1 98 ? 27.322 -4.731 -24.004 1.00 51.84 98 ARG A C 1
ATOM 792 O O . ARG A 1 98 ? 28.365 -4.664 -24.647 1.00 51.84 98 ARG A O 1
ATOM 799 N N . THR A 1 99 ? 26.673 -5.868 -23.784 1.00 48.03 99 THR A N 1
ATOM 800 C CA . THR A 1 99 ? 27.020 -7.179 -24.365 1.00 48.03 99 THR A CA 1
ATOM 801 C C . THR A 1 99 ? 25.911 -7.639 -25.289 1.00 48.03 99 THR A C 1
ATOM 803 O O . THR A 1 99 ? 26.231 -8.104 -26.399 1.00 48.03 99 THR A O 1
#

pLDDT: mean 74.78, std 11.68, range [48.03, 90.44]

Radius of gyration: 17.37 Å; chains: 1; bounding box: 45×27×45 Å

Foldseek 3Di:
DVVVCVVCVVVCVVDVAPQQVVLVVLVCQLVVQVVDPDPDSNVVSVVVNVVLLVCLQPVCVDDQPPPDDRVVQSVCSNRRSGSDPDPDPPVVVVVVVVD

Sequence (99 aa):
MAGFALAVIPGWLAFRSTAFWIGIGFLSLPLWGALVPGRPHFWLTVGLLGLVALKRLLANGERPDGRYPWYKVLMWRLLYDRDVPTTVPWQERGLVRRT